Protein AF-A0A831WZK6-F1 (afdb_monomer_lite)

Foldseek 3Di:
DVVLLVCLLVVNQVCQDLLSCCVVPVVHDNPDDCVVDVVSVVVLVVVQVVLVVCCVPVVVPPQKRWHADPPGSHIAIDGDDPPPCPDDDDDDDPPPPPPDPGDNDDVVSVVSVVVVVVVVVVD

Radius of gyration: 16.28 Å; chains: 1; bounding box: 31×32×52 Å

Secondary structure (DSSP, 8-state):
-HHHHHHHHTT-GGG--HHHHHHHTS---TT--TTT--HHHHHHHHHHHHHHHHHHTGGGG-SEEEEE-TT--SEEEEE---------------------------HHHHHHHHHHHHHTT--

Sequence (123 aa):
MRYAVEQTIQGQSDRLKEYTFGVEVFDRDQSYDPRLDTIVRVEAARLRSKLKEYYTNEGRSDPILIDLCKGSYIPVFQKREPIAIEATPAQPSPQLRRDWKIITRDWKITVMVAALLIAMNLL

Structure (mmCIF, N/CA/C/O backbone):
data_AF-A0A831WZK6-F1
#
_entry.id   AF-A0A831WZK6-F1
#
loop_
_atom_site.group_PDB
_atom_site.id
_atom_site.type_symbol
_atom_site.label_atom_id
_atom_site.label_alt_id
_atom_site.label_comp_id
_atom_site.label_asym_id
_atom_site.label_entity_id
_atom_site.label_seq_id
_atom_site.pdbx_PDB_ins_code
_atom_site.Cartn_x
_atom_site.Cartn_y
_atom_site.Cartn_z
_atom_site.occupancy
_atom_site.B_iso_or_equiv
_atom_site.auth_seq_id
_atom_site.auth_comp_id
_atom_site.auth_asym_id
_atom_site.auth_atom_id
_atom_site.pdbx_PDB_model_num
ATOM 1 N N . MET A 1 1 ? 5.658 -5.205 1.698 1.00 67.81 1 MET A N 1
ATOM 2 C CA . MET A 1 1 ? 5.031 -5.696 0.444 1.00 67.81 1 MET A CA 1
ATOM 3 C C . MET A 1 1 ? 4.822 -7.197 0.392 1.00 67.81 1 MET A C 1
ATOM 5 O O . MET A 1 1 ? 3.813 -7.617 -0.157 1.00 67.81 1 MET A O 1
ATOM 9 N N . ARG A 1 2 ? 5.749 -7.981 0.953 1.00 74.69 2 ARG A N 1
ATOM 10 C CA . ARG A 1 2 ? 5.721 -9.447 0.983 1.00 74.69 2 ARG A CA 1
ATOM 11 C C . ARG A 1 2 ? 4.335 -10.049 1.253 1.00 74.69 2 ARG A C 1
ATOM 13 O O . ARG A 1 2 ? 3.835 -10.757 0.393 1.00 74.69 2 ARG A O 1
ATOM 20 N N . TYR A 1 3 ? 3.680 -9.659 2.349 1.00 77.94 3 TYR A N 1
ATOM 21 C CA . TYR A 1 3 ? 2.352 -1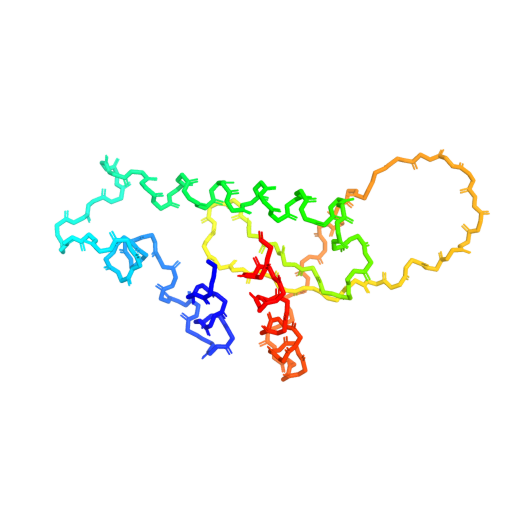0.170 2.713 1.00 77.94 3 TYR A CA 1
ATOM 22 C C . TYR A 1 3 ? 1.303 -10.004 1.595 1.00 77.94 3 TYR A C 1
ATOM 24 O O . TYR A 1 3 ? 0.676 -10.972 1.179 1.00 77.94 3 TYR A O 1
ATOM 32 N N . ALA A 1 4 ? 1.153 -8.794 1.041 1.00 78.44 4 ALA A N 1
ATOM 33 C CA . ALA A 1 4 ? 0.175 -8.516 -0.018 1.00 78.44 4 ALA A CA 1
ATOM 34 C C . ALA A 1 4 ? 0.421 -9.365 -1.277 1.00 78.44 4 ALA A C 1
ATOM 36 O O . ALA A 1 4 ? -0.506 -9.858 -1.917 1.00 78.44 4 ALA A O 1
ATOM 37 N N . VAL A 1 5 ? 1.693 -9.539 -1.625 1.00 78.69 5 VAL A N 1
ATOM 38 C CA . VAL A 1 5 ? 2.123 -10.333 -2.773 1.00 78.69 5 VAL A CA 1
ATOM 39 C C . VAL A 1 5 ? 1.862 -11.820 -2.544 1.00 78.69 5 VAL A C 1
ATOM 41 O O . VAL A 1 5 ? 1.273 -12.468 -3.404 1.00 78.69 5 VAL A O 1
ATOM 44 N N . GLU A 1 6 ? 2.247 -12.350 -1.385 1.00 79.81 6 GLU A N 1
ATOM 45 C CA . GLU A 1 6 ? 2.056 -13.756 -1.022 1.00 79.81 6 GLU A CA 1
ATOM 46 C C . GLU A 1 6 ? 0.577 -14.136 -1.024 1.00 79.81 6 GLU A C 1
ATOM 48 O O . GLU A 1 6 ? 0.204 -15.102 -1.686 1.00 79.81 6 GLU A O 1
ATOM 53 N N . GLN A 1 7 ? -0.279 -13.338 -0.379 1.00 80.00 7 GLN A N 1
ATOM 54 C CA . GLN A 1 7 ? -1.722 -13.587 -0.374 1.00 80.00 7 GLN A CA 1
ATOM 55 C C . GLN A 1 7 ? -2.314 -13.531 -1.788 1.00 80.00 7 GLN A C 1
ATOM 57 O O . GLN A 1 7 ? -3.131 -14.376 -2.144 1.00 80.00 7 GLN A O 1
ATOM 62 N N . THR A 1 8 ? -1.875 -12.590 -2.632 1.00 77.56 8 THR A N 1
ATOM 63 C CA . THR A 1 8 ? -2.364 -12.488 -4.020 1.00 77.56 8 THR A CA 1
ATOM 64 C C . THR A 1 8 ? -1.946 -13.696 -4.857 1.00 77.56 8 THR A C 1
ATOM 66 O O . THR A 1 8 ? -2.761 -14.254 -5.588 1.00 77.56 8 THR A O 1
ATOM 69 N N . ILE A 1 9 ? -0.696 -14.143 -4.723 1.00 76.31 9 ILE A N 1
ATOM 70 C CA . ILE A 1 9 ? -0.181 -15.330 -5.415 1.00 76.31 9 ILE A CA 1
ATOM 71 C C . ILE A 1 9 ? -0.885 -16.606 -4.937 1.00 76.31 9 ILE A C 1
ATOM 73 O O . ILE A 1 9 ? -1.136 -17.506 -5.734 1.00 76.31 9 ILE A O 1
ATOM 77 N N . GLN A 1 10 ? -1.228 -16.682 -3.651 1.00 80.12 10 GLN A N 1
ATOM 78 C CA . GLN A 1 10 ? -1.985 -17.793 -3.072 1.00 80.12 10 GLN A CA 1
ATOM 79 C C . GLN A 1 10 ? -3.483 -17.753 -3.429 1.00 80.12 10 GLN A C 1
ATOM 81 O O . GLN A 1 10 ? -4.236 -18.605 -2.965 1.00 80.12 10 GLN A O 1
ATOM 86 N N . GLY A 1 11 ? -3.937 -16.777 -4.228 1.00 77.88 11 GLY A N 1
ATOM 87 C CA . GLY A 1 11 ? -5.349 -16.607 -4.577 1.00 77.88 11 GLY A CA 1
ATOM 88 C C . GLY A 1 11 ? -6.222 -16.116 -3.418 1.00 77.88 11 GLY A C 1
ATOM 89 O O . GLY A 1 11 ? -7.442 -16.149 -3.515 1.00 77.88 11 GLY A O 1
ATOM 90 N N . GLN A 1 12 ? -5.614 -15.645 -2.330 1.00 82.75 12 GLN A N 1
ATOM 91 C CA . GLN A 1 12 ? -6.274 -15.140 -1.122 1.00 82.75 12 GLN A CA 1
ATOM 92 C C . GLN A 1 12 ? -6.400 -13.608 -1.129 1.00 82.75 12 GLN A C 1
ATOM 94 O O . GLN A 1 12 ? -6.449 -12.964 -0.081 1.00 82.75 12 GLN A O 1
ATOM 99 N N . SER A 1 13 ? -6.474 -12.996 -2.313 1.00 79.88 13 SER A N 1
ATOM 100 C CA . SER A 1 13 ? -6.628 -11.546 -2.491 1.00 79.88 13 SER A CA 1
ATOM 101 C C . SER A 1 13 ? -7.846 -10.959 -1.765 1.00 79.88 13 SER A C 1
ATOM 103 O O . SER A 1 13 ? -7.809 -9.798 -1.368 1.00 79.88 13 SER A O 1
ATOM 105 N N . ASP A 1 14 ? -8.884 -11.757 -1.506 1.00 81.12 14 ASP A N 1
ATOM 106 C CA . ASP A 1 14 ? -10.088 -11.333 -0.773 1.00 81.12 14 ASP A CA 1
ATOM 107 C C . ASP A 1 14 ? -9.806 -10.964 0.696 1.00 81.12 14 ASP A C 1
ATOM 109 O O . ASP A 1 14 ? -10.581 -10.234 1.326 1.00 81.12 14 ASP A O 1
ATOM 113 N N . ARG A 1 15 ? -8.678 -11.444 1.241 1.00 76.88 15 ARG A N 1
ATOM 114 C CA . ARG A 1 15 ? -8.191 -11.112 2.586 1.00 76.88 15 ARG A CA 1
ATOM 115 C C . ARG A 1 15 ? -7.452 -9.778 2.637 1.00 76.88 15 ARG A C 1
ATOM 117 O O . ARG A 1 15 ? -7.212 -9.267 3.723 1.00 76.88 15 ARG A O 1
ATOM 124 N N . LEU A 1 16 ? -7.120 -9.175 1.495 1.00 80.88 16 LEU A N 1
ATOM 125 C CA . LEU A 1 16 ? -6.358 -7.925 1.416 1.00 80.88 16 LEU A CA 1
ATOM 126 C C . LEU A 1 16 ? -7.243 -6.692 1.651 1.00 80.88 16 LEU A C 1
ATOM 128 O O . LEU A 1 16 ? -7.309 -5.772 0.835 1.00 80.88 16 LEU A O 1
ATOM 132 N N . LYS A 1 17 ? -7.929 -6.678 2.795 1.00 86.50 17 LYS A N 1
ATOM 133 C CA . LYS A 1 17 ? -8.730 -5.554 3.289 1.00 86.50 17 LYS A CA 1
ATOM 134 C C . LYS A 1 17 ? -7.896 -4.692 4.228 1.00 86.50 17 LYS A C 1
ATOM 136 O O . LYS A 1 17 ? -7.017 -5.198 4.919 1.00 86.50 17 LYS A O 1
ATOM 141 N N . GLU A 1 18 ? -8.215 -3.400 4.300 1.00 88.25 18 GLU A N 1
ATOM 142 C CA . GLU A 1 18 ? -7.482 -2.443 5.144 1.00 88.25 18 GLU A CA 1
ATOM 143 C C . GLU A 1 18 ? -7.381 -2.910 6.604 1.00 88.25 18 GLU A C 1
ATOM 145 O O . GLU A 1 18 ? -6.295 -2.922 7.1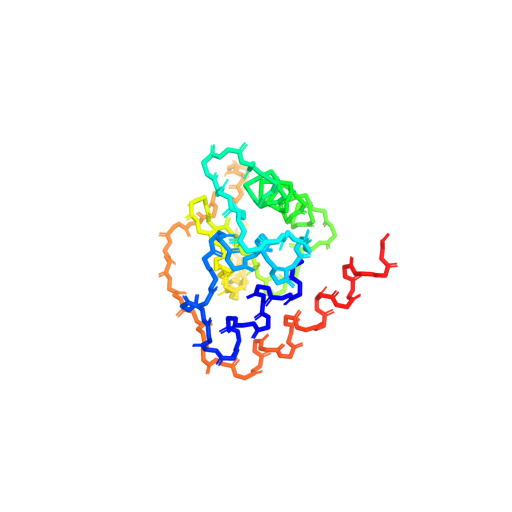73 1.00 88.25 18 GLU A O 1
ATOM 150 N N . TYR A 1 19 ? -8.495 -3.383 7.173 1.00 90.88 19 TYR A N 1
ATOM 151 C CA . TYR A 1 19 ? -8.539 -3.932 8.530 1.00 90.88 19 TYR A CA 1
ATOM 152 C C . TYR A 1 19 ? -7.538 -5.077 8.741 1.00 90.88 19 TYR A C 1
ATOM 154 O O . TYR A 1 19 ? -6.772 -5.062 9.700 1.00 90.88 19 TYR A O 1
ATOM 162 N N . THR A 1 20 ? -7.500 -6.038 7.813 1.00 88.81 20 THR A N 1
ATOM 163 C CA . THR A 1 20 ? -6.610 -7.202 7.890 1.00 88.81 20 THR A CA 1
ATOM 164 C C . THR A 1 20 ? -5.145 -6.790 7.878 1.00 88.81 20 THR A C 1
ATOM 166 O O . THR A 1 20 ? -4.362 -7.338 8.640 1.00 88.81 20 THR A O 1
ATOM 169 N N . PHE A 1 21 ? -4.769 -5.783 7.086 1.00 86.50 21 PHE A N 1
ATOM 170 C CA . PHE A 1 21 ? -3.413 -5.233 7.147 1.00 86.50 21 PHE A CA 1
ATOM 171 C C . PHE A 1 21 ? -3.108 -4.586 8.494 1.00 86.50 21 PHE A C 1
ATOM 173 O O . PHE A 1 21 ? -2.020 -4.791 9.023 1.00 86.50 21 PHE A O 1
ATOM 180 N N . GLY A 1 22 ? -4.045 -3.808 9.041 1.00 87.00 22 GLY A N 1
ATOM 181 C CA . GLY A 1 22 ? -3.879 -3.191 10.355 1.00 87.00 22 GLY A CA 1
ATOM 182 C C . GLY A 1 22 ? -3.535 -4.231 11.418 1.00 87.00 22 GLY A C 1
ATOM 183 O O . GLY A 1 22 ? -2.534 -4.083 12.110 1.00 87.00 22 GLY A O 1
ATOM 184 N N . VAL A 1 23 ? -4.314 -5.310 11.479 1.00 89.31 23 VAL A N 1
ATOM 185 C CA . VAL A 1 23 ? -4.160 -6.350 12.504 1.00 89.31 23 VAL A CA 1
ATOM 186 C C . VAL A 1 23 ? -3.002 -7.308 12.213 1.00 89.31 23 VAL A C 1
ATOM 188 O O . VAL A 1 23 ? -2.167 -7.533 13.079 1.00 89.31 23 VAL A O 1
ATOM 191 N N . GLU A 1 24 ? -2.928 -7.881 11.008 1.00 85.00 24 GLU A N 1
ATOM 192 C CA . GLU A 1 24 ? -1.980 -8.965 10.698 1.00 85.00 24 GLU A CA 1
ATOM 193 C C . GLU A 1 24 ? -0.579 -8.470 10.290 1.00 85.00 24 GLU A C 1
ATOM 195 O O . GLU A 1 24 ? 0.365 -9.255 10.303 1.00 85.00 24 GLU A O 1
ATOM 200 N N . VAL A 1 25 ? -0.427 -7.202 9.879 1.00 86.25 25 VAL A N 1
ATOM 201 C CA . VAL A 1 25 ? 0.850 -6.670 9.350 1.00 86.25 25 VAL A CA 1
ATOM 202 C C . VAL A 1 25 ? 1.391 -5.502 10.168 1.00 86.25 25 VAL A C 1
ATOM 204 O O . VAL A 1 25 ? 2.606 -5.345 10.261 1.00 86.25 25 VAL A O 1
ATOM 207 N N . PHE A 1 26 ? 0.515 -4.667 10.729 1.00 84.38 26 PHE A N 1
ATOM 208 C CA . PHE A 1 26 ? 0.906 -3.498 11.525 1.00 84.38 26 PHE A CA 1
ATOM 209 C C . PHE A 1 26 ? 0.695 -3.690 13.030 1.00 84.38 26 PHE A C 1
ATOM 211 O O . PHE A 1 26 ? 0.725 -2.700 13.763 1.00 84.38 26 PHE A O 1
ATOM 218 N N . ASP A 1 27 ? 0.470 -4.933 13.468 1.00 87.81 27 ASP A N 1
ATOM 219 C CA . ASP A 1 27 ? 0.297 -5.330 14.871 1.00 87.81 27 ASP A CA 1
ATOM 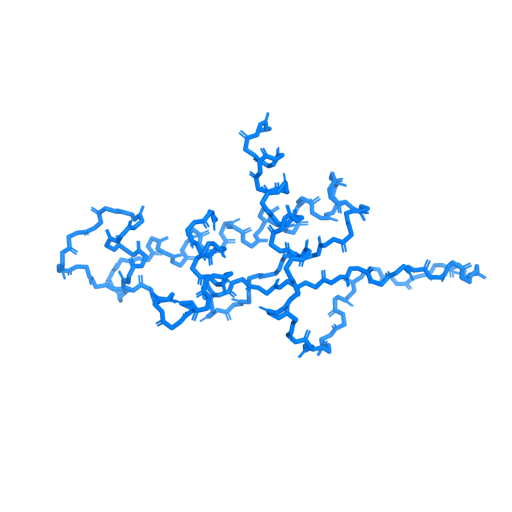220 C C . ASP A 1 27 ? -0.723 -4.467 15.631 1.00 87.81 27 ASP A C 1
ATOM 222 O O . ASP A 1 27 ? -0.573 -4.176 16.820 1.00 87.81 27 ASP A O 1
ATOM 226 N N . ARG A 1 28 ? -1.775 -4.012 14.939 1.00 90.12 28 ARG A N 1
ATOM 227 C CA . ARG A 1 28 ? -2.886 -3.316 15.590 1.00 90.12 28 ARG A CA 1
ATOM 228 C C . ARG A 1 28 ? -3.802 -4.322 16.260 1.00 90.12 28 ARG A C 1
ATOM 230 O O . ARG A 1 28 ? -3.995 -5.440 15.789 1.00 90.12 28 ARG A O 1
ATOM 237 N N . ASP A 1 29 ? -4.388 -3.910 17.372 1.00 93.69 29 ASP A N 1
ATOM 238 C CA . ASP A 1 29 ? -5.347 -4.740 18.080 1.00 93.69 29 ASP A CA 1
ATOM 239 C C . ASP A 1 29 ? -6.686 -4.845 17.316 1.00 93.69 29 ASP A C 1
ATOM 241 O O . ASP A 1 29 ? -6.932 -4.157 16.322 1.00 93.69 29 ASP A O 1
ATOM 245 N N . GLN A 1 30 ? -7.580 -5.718 17.787 1.00 92.69 30 GLN A N 1
ATOM 246 C CA . GLN A 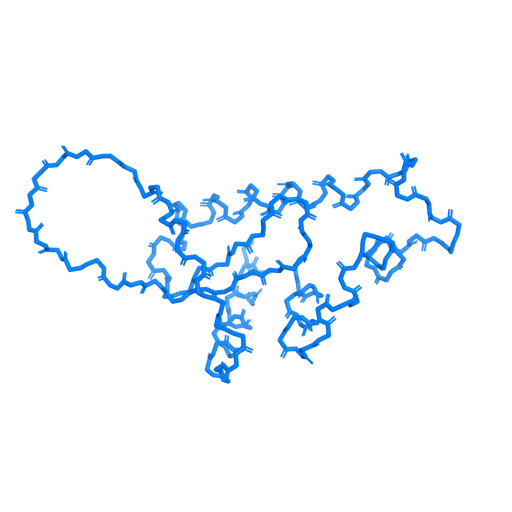1 30 ? -8.857 -5.988 17.113 1.00 92.69 30 GLN A CA 1
ATOM 247 C C . GLN A 1 30 ? -9.817 -4.785 17.081 1.00 92.69 30 GLN A C 1
ATOM 249 O O . GLN A 1 30 ? -10.738 -4.784 16.263 1.00 92.69 30 GLN A O 1
ATOM 254 N N . SER A 1 31 ? -9.607 -3.769 17.926 1.00 94.12 31 SER A N 1
ATOM 255 C CA . SER A 1 31 ? -10.353 -2.505 17.923 1.00 94.12 31 SER A CA 1
ATOM 256 C C . SER A 1 31 ? -9.870 -1.512 16.859 1.00 94.12 31 SER A C 1
ATOM 258 O O . SER A 1 31 ? -10.422 -0.416 16.759 1.00 94.12 31 SER A O 1
ATOM 260 N N . TYR A 1 32 ? -8.886 -1.892 16.034 1.00 93.25 32 TYR A N 1
ATOM 261 C CA . TYR A 1 32 ? -8.424 -1.100 14.898 1.00 93.25 32 TYR A CA 1
ATOM 262 C C . TYR A 1 32 ? -9.589 -0.619 14.020 1.00 93.25 32 TYR A C 1
ATOM 264 O O . TYR A 1 32 ? -10.284 -1.414 13.383 1.00 93.25 32 TYR A O 1
ATOM 272 N N . ASP A 1 33 ? -9.757 0.703 13.946 1.00 93.31 33 ASP A N 1
ATOM 273 C CA . ASP A 1 33 ? -10.690 1.353 13.030 1.00 93.31 33 ASP A CA 1
ATOM 274 C C . ASP A 1 33 ? -9.914 2.059 11.903 1.00 93.31 33 ASP A C 1
ATOM 276 O O . ASP A 1 33 ? -9.308 3.115 12.129 1.00 93.31 33 ASP A O 1
ATOM 280 N N . PRO A 1 34 ? -9.981 1.540 10.661 1.00 91.50 34 PRO A N 1
ATOM 281 C CA . PRO A 1 34 ? -9.404 2.184 9.487 1.00 91.50 34 PRO A CA 1
ATOM 282 C C . PRO A 1 34 ? -9.863 3.629 9.256 1.00 91.50 34 PRO A C 1
ATOM 284 O O . PRO A 1 34 ? -9.223 4.364 8.509 1.00 91.50 34 PRO A O 1
ATOM 287 N N . ARG A 1 35 ? -10.988 4.076 9.823 1.00 93.94 35 ARG A N 1
ATOM 288 C CA . ARG A 1 35 ? -11.447 5.472 9.718 1.00 93.94 35 ARG A CA 1
ATOM 289 C C . ARG A 1 35 ? -10.635 6.415 10.599 1.00 93.94 35 ARG A C 1
ATOM 291 O O . ARG A 1 35 ? -10.436 7.563 10.210 1.00 93.94 35 ARG A O 1
ATOM 298 N N . LEU A 1 36 ? -10.175 5.930 11.749 1.00 94.50 36 LEU A N 1
ATOM 299 C CA . LEU A 1 36 ? -9.470 6.716 12.760 1.00 94.50 36 LEU A CA 1
ATOM 300 C C . LEU A 1 36 ? -7.950 6.591 12.625 1.00 94.50 36 LEU A C 1
ATOM 302 O O . LEU A 1 36 ? -7.235 7.559 12.872 1.00 94.50 36 LEU A O 1
ATOM 306 N N . ASP A 1 37 ? -7.458 5.437 12.172 1.00 92.62 37 ASP A N 1
ATOM 307 C CA . ASP A 1 37 ? -6.032 5.184 11.983 1.00 92.62 37 ASP A CA 1
ATOM 308 C C . ASP A 1 37 ? -5.698 4.879 10.513 1.00 92.62 37 ASP A C 1
ATOM 310 O O . ASP A 1 37 ? -6.110 3.882 9.915 1.00 92.62 37 ASP A O 1
ATOM 314 N N . THR A 1 38 ? -4.911 5.783 9.931 1.00 93.38 38 THR A N 1
ATOM 315 C CA . THR A 1 38 ? -4.568 5.823 8.505 1.00 93.38 38 THR A CA 1
ATOM 316 C C . THR A 1 38 ? -3.302 5.043 8.145 1.00 93.38 38 THR A C 1
ATOM 318 O O . THR A 1 38 ? -2.887 5.104 6.985 1.00 93.38 38 THR A O 1
ATOM 321 N N . ILE A 1 39 ? -2.678 4.321 9.086 1.00 88.31 39 ILE A N 1
ATOM 322 C CA . ILE A 1 39 ? -1.361 3.688 8.897 1.00 88.31 39 ILE A CA 1
ATOM 323 C C . ILE A 1 39 ? -1.271 2.857 7.610 1.00 88.31 39 ILE A C 1
ATOM 325 O O . ILE A 1 39 ? -0.339 3.024 6.823 1.00 88.31 39 ILE A O 1
ATOM 329 N N . VAL A 1 40 ? -2.294 2.048 7.322 1.00 88.31 40 VAL A N 1
ATOM 330 C CA . VAL A 1 40 ? -2.336 1.201 6.123 1.00 88.31 40 VAL A CA 1
ATOM 331 C C . VAL A 1 40 ? -2.389 2.046 4.846 1.00 88.31 40 VAL A C 1
ATOM 333 O O . VAL A 1 40 ? -1.699 1.747 3.870 1.00 88.31 40 VAL A O 1
ATOM 336 N N . ARG A 1 41 ? -3.174 3.134 4.828 1.00 91.81 41 ARG A N 1
ATOM 337 C CA . ARG A 1 41 ? -3.247 4.059 3.680 1.00 91.81 41 ARG A CA 1
ATOM 338 C C . ARG A 1 41 ? -1.930 4.791 3.452 1.00 91.81 41 ARG A C 1
ATOM 340 O O . ARG A 1 41 ? -1.517 4.915 2.297 1.00 91.81 41 ARG A O 1
ATOM 347 N N . VAL A 1 42 ? -1.281 5.250 4.521 1.00 88.94 42 VAL A N 1
ATOM 348 C CA . VAL A 1 42 ? 0.014 5.944 4.459 1.00 88.94 42 VAL A CA 1
ATOM 349 C C . VAL A 1 42 ? 1.085 5.016 3.895 1.00 88.94 42 VAL A C 1
ATOM 351 O O . VAL A 1 42 ? 1.753 5.369 2.923 1.00 88.94 42 VAL A O 1
ATOM 354 N N . GLU A 1 43 ? 1.195 3.797 4.418 1.00 86.69 43 GLU A N 1
ATOM 355 C CA . GLU A 1 43 ? 2.196 2.839 3.947 1.00 86.69 43 GLU A CA 1
ATOM 356 C C . GLU A 1 43 ? 1.899 2.335 2.531 1.00 86.69 43 GLU A C 1
ATOM 358 O O . GLU A 1 43 ? 2.813 2.209 1.714 1.00 86.69 43 GLU A O 1
ATOM 363 N N . ALA A 1 44 ? 0.627 2.162 2.159 1.00 86.44 44 ALA A N 1
ATOM 364 C CA . ALA A 1 44 ? 0.262 1.878 0.774 1.00 86.44 44 ALA A CA 1
ATOM 365 C C . ALA A 1 44 ? 0.639 3.035 -0.172 1.00 86.44 44 ALA A C 1
ATOM 367 O O . ALA A 1 44 ? 1.042 2.799 -1.311 1.00 86.44 44 ALA A O 1
ATOM 368 N N . ALA A 1 45 ? 0.510 4.296 0.256 1.00 88.50 45 ALA A N 1
ATOM 369 C CA . ALA A 1 45 ? 0.944 5.448 -0.535 1.00 88.50 45 ALA A CA 1
ATOM 370 C C . ALA A 1 45 ? 2.472 5.491 -0.679 1.00 88.50 45 ALA A C 1
ATOM 372 O O . ALA A 1 45 ? 2.976 5.622 -1.795 1.00 88.50 45 ALA A O 1
ATOM 373 N N . ARG A 1 46 ? 3.205 5.297 0.422 1.00 87.44 46 ARG A N 1
ATOM 374 C CA . ARG A 1 46 ? 4.672 5.222 0.431 1.00 87.44 46 ARG A CA 1
ATOM 375 C C . ARG A 1 46 ? 5.184 4.127 -0.495 1.00 87.44 46 ARG A C 1
ATOM 377 O O . ARG A 1 46 ? 6.121 4.335 -1.261 1.00 87.44 46 ARG A O 1
ATOM 384 N N . LEU A 1 47 ? 4.537 2.972 -0.455 1.00 85.75 47 LEU A N 1
ATOM 385 C CA . LEU A 1 47 ? 4.881 1.830 -1.276 1.00 85.75 47 LEU A CA 1
ATOM 386 C C . LEU A 1 47 ? 4.681 2.084 -2.775 1.00 85.75 47 LEU A C 1
ATOM 388 O O . LEU A 1 47 ? 5.554 1.741 -3.568 1.00 85.75 47 LEU A O 1
ATOM 392 N N . ARG A 1 48 ? 3.577 2.733 -3.165 1.00 88.75 48 ARG A N 1
ATOM 393 C CA . ARG A 1 48 ? 3.366 3.171 -4.556 1.00 88.75 48 ARG A CA 1
ATOM 394 C C . ARG A 1 48 ? 4.490 4.093 -5.027 1.00 88.75 48 ARG A C 1
ATOM 396 O O . ARG A 1 48 ? 4.978 3.932 -6.143 1.00 88.75 48 ARG A O 1
ATOM 403 N N . SER A 1 49 ? 4.925 5.027 -4.178 1.00 87.81 49 SER A N 1
ATOM 404 C CA . SER A 1 49 ? 6.053 5.912 -4.492 1.00 87.81 49 SER A CA 1
ATOM 405 C C . SER A 1 49 ? 7.356 5.135 -4.675 1.00 87.81 49 SER A C 1
ATOM 407 O O . SER A 1 49 ? 8.034 5.347 -5.675 1.00 87.81 49 SER A O 1
ATOM 409 N N . LYS A 1 50 ? 7.661 4.183 -3.781 1.00 86.44 50 LYS A N 1
ATOM 410 C CA . LYS A 1 50 ? 8.853 3.326 -3.897 1.00 86.44 50 LYS A CA 1
ATOM 411 C C . LYS A 1 50 ? 8.848 2.474 -5.164 1.00 86.44 50 LYS A C 1
ATOM 413 O O . LYS A 1 50 ? 9.865 2.395 -5.837 1.00 86.44 50 LYS A O 1
ATOM 418 N N . LEU A 1 51 ? 7.713 1.869 -5.525 1.00 87.94 51 LEU A N 1
ATOM 419 C CA . LEU A 1 51 ? 7.595 1.117 -6.780 1.00 87.94 51 LEU A CA 1
ATOM 420 C C . LEU A 1 51 ? 7.847 2.013 -7.995 1.00 87.94 51 LEU A C 1
ATOM 422 O O . LEU A 1 51 ? 8.575 1.632 -8.908 1.00 87.94 51 LEU A O 1
ATOM 426 N N . LYS A 1 52 ? 7.275 3.222 -7.998 1.00 89.25 52 LYS A N 1
ATOM 427 C CA . LYS A 1 52 ? 7.492 4.189 -9.077 1.00 89.25 52 LYS A CA 1
ATOM 428 C C . LYS A 1 52 ? 8.968 4.571 -9.202 1.00 89.25 52 LYS A C 1
ATOM 430 O O . LYS A 1 52 ? 9.488 4.612 -10.314 1.00 89.25 52 LYS A O 1
ATOM 435 N N . GLU A 1 53 ? 9.622 4.865 -8.084 1.00 87.12 53 GLU A N 1
ATOM 436 C CA . GLU A 1 53 ? 11.047 5.197 -8.033 1.00 87.12 53 GLU A CA 1
ATOM 437 C C . GLU A 1 53 ? 11.908 4.033 -8.534 1.00 87.12 53 GLU A C 1
ATOM 439 O O . GLU A 1 53 ? 12.706 4.211 -9.453 1.00 87.12 53 GLU A O 1
ATOM 444 N N . TYR A 1 54 ? 11.662 2.826 -8.021 1.00 86.69 54 TYR A N 1
ATOM 445 C CA . TYR A 1 54 ? 12.361 1.610 -8.423 1.00 86.69 54 TYR A CA 1
ATOM 446 C C . TYR A 1 54 ? 12.288 1.371 -9.936 1.00 86.69 54 TYR A C 1
ATOM 448 O O . TYR A 1 54 ? 13.320 1.261 -10.592 1.00 86.69 54 TYR A O 1
ATOM 456 N N . TYR A 1 55 ? 11.086 1.381 -10.527 1.00 89.62 55 TYR A N 1
ATOM 457 C CA . TYR A 1 55 ? 10.922 1.157 -11.970 1.00 89.62 55 TYR A CA 1
ATOM 458 C C . TYR A 1 55 ? 11.377 2.334 -12.847 1.00 89.62 55 TYR A C 1
ATOM 460 O O . TYR A 1 55 ? 11.497 2.170 -14.063 1.00 89.62 55 TYR A O 1
ATOM 468 N N . THR A 1 56 ? 11.629 3.509 -12.260 1.00 89.19 56 THR A N 1
ATOM 469 C CA . THR A 1 56 ? 12.268 4.639 -12.956 1.00 89.19 56 THR A CA 1
ATOM 470 C C . THR A 1 56 ? 13.787 4.459 -13.023 1.00 89.19 56 THR A C 1
ATOM 472 O O . THR A 1 56 ? 14.400 4.843 -14.020 1.00 89.19 56 THR A O 1
ATOM 475 N N . ASN A 1 57 ? 14.371 3.845 -11.993 1.00 90.00 57 ASN A N 1
ATOM 476 C CA . ASN A 1 57 ? 15.810 3.715 -11.805 1.00 90.00 57 ASN A CA 1
ATOM 477 C C . ASN A 1 57 ? 16.267 2.264 -12.040 1.00 90.00 57 ASN A C 1
ATOM 479 O O . ASN A 1 57 ? 16.413 1.833 -13.182 1.00 90.00 57 ASN A O 1
ATOM 483 N N . GLU A 1 58 ? 16.486 1.512 -10.965 1.00 86.62 58 GLU A N 1
ATOM 484 C CA . GLU A 1 58 ? 17.094 0.176 -10.960 1.00 86.62 58 GLU A CA 1
ATOM 485 C C . GLU A 1 58 ? 16.280 -0.852 -11.757 1.00 86.62 58 GLU A C 1
ATOM 487 O O . GLU A 1 58 ? 16.818 -1.534 -12.627 1.00 86.62 58 GLU A O 1
ATOM 492 N N . GLY A 1 59 ? 14.963 -0.901 -11.537 1.00 88.44 59 GLY A N 1
ATOM 493 C CA . GLY A 1 59 ? 14.041 -1.835 -12.190 1.00 88.44 59 GLY A CA 1
ATOM 494 C C . GLY A 1 59 ? 13.608 -1.412 -13.597 1.00 88.44 59 GLY A C 1
ATOM 495 O O . GLY A 1 59 ? 12.641 -1.944 -14.161 1.00 88.44 59 GLY A O 1
ATOM 496 N N . ARG A 1 60 ? 14.274 -0.422 -14.207 1.00 88.44 60 ARG A N 1
ATOM 497 C CA . ARG A 1 60 ? 13.880 0.130 -15.517 1.00 88.44 60 ARG A CA 1
ATOM 498 C C . ARG A 1 60 ? 13.833 -0.918 -16.631 1.00 88.44 60 ARG A C 1
ATOM 500 O O . ARG A 1 60 ? 13.069 -0.731 -17.577 1.00 88.44 60 ARG A O 1
ATOM 507 N N . SER A 1 61 ? 14.579 -2.012 -16.494 1.00 86.69 61 SER A N 1
ATOM 508 C CA . SER A 1 61 ? 14.626 -3.111 -17.467 1.00 86.69 61 SER A CA 1
ATOM 509 C C . SER A 1 61 ? 14.000 -4.416 -16.970 1.00 86.69 61 SER A C 1
ATOM 511 O O . SER A 1 61 ? 13.978 -5.393 -17.715 1.00 86.69 61 SER A O 1
ATOM 513 N N . ASP A 1 62 ? 13.448 -4.444 -15.754 1.00 86.62 62 ASP A N 1
ATOM 514 C CA . ASP A 1 62 ? 12.851 -5.659 -15.205 1.00 86.62 62 ASP A CA 1
ATOM 515 C C . ASP A 1 62 ? 11.679 -6.171 -16.053 1.00 86.62 62 ASP A C 1
ATOM 517 O O . ASP A 1 62 ? 10.848 -5.386 -16.529 1.00 86.62 62 ASP A O 1
ATOM 521 N N . PRO A 1 63 ? 11.571 -7.494 -16.250 1.00 86.88 63 PRO A N 1
ATOM 522 C CA . PRO A 1 63 ? 10.553 -8.082 -17.113 1.00 86.88 63 PRO A CA 1
ATOM 523 C C . PRO A 1 63 ? 9.157 -8.070 -16.484 1.00 86.88 63 PRO A C 1
ATOM 525 O O . PRO A 1 63 ? 8.179 -8.344 -17.178 1.00 86.88 63 PRO A O 1
ATOM 528 N N . ILE A 1 64 ? 9.050 -7.786 -15.183 1.00 87.12 64 ILE A N 1
ATOM 529 C CA . ILE A 1 64 ? 7.792 -7.757 -14.442 1.00 87.12 64 ILE A CA 1
ATOM 530 C C . ILE A 1 64 ? 7.594 -6.373 -13.844 1.00 87.12 64 ILE A C 1
ATOM 532 O O . ILE A 1 64 ? 8.482 -5.829 -13.200 1.00 87.12 64 ILE A O 1
ATOM 536 N N . LEU A 1 65 ? 6.397 -5.835 -14.045 1.00 89.50 65 LEU A N 1
ATOM 537 C CA . LEU A 1 65 ? 5.912 -4.629 -13.403 1.00 89.50 65 LEU A CA 1
ATOM 538 C C . LEU A 1 65 ? 4.935 -5.022 -12.303 1.00 89.5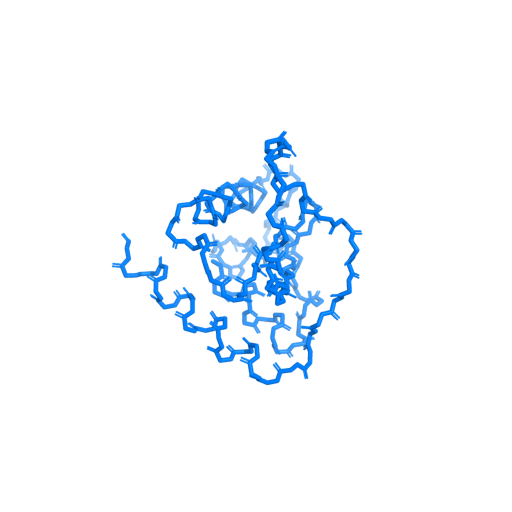0 65 LEU A C 1
ATOM 540 O O . LEU A 1 65 ? 4.009 -5.805 -12.529 1.00 89.50 65 LEU A O 1
ATOM 544 N N . ILE A 1 66 ? 5.150 -4.455 -11.122 1.00 88.12 66 ILE A N 1
ATOM 545 C CA . ILE A 1 66 ? 4.243 -4.552 -9.982 1.00 88.12 66 ILE A CA 1
ATOM 546 C C . ILE A 1 66 ? 3.601 -3.182 -9.802 1.00 88.12 66 ILE A C 1
ATOM 548 O O . ILE A 1 66 ? 4.306 -2.204 -9.559 1.00 88.12 66 ILE A O 1
ATOM 552 N N . ASP A 1 67 ? 2.276 -3.119 -9.887 1.00 88.00 67 ASP A N 1
ATOM 553 C CA . ASP A 1 67 ? 1.508 -1.921 -9.555 1.00 88.00 67 ASP A CA 1
ATOM 554 C C . ASP A 1 67 ? 0.617 -2.173 -8.336 1.00 88.00 67 ASP A C 1
ATOM 556 O O . ASP A 1 67 ? 0.162 -3.289 -8.085 1.00 88.00 67 ASP A O 1
ATOM 560 N N . LEU A 1 68 ? 0.358 -1.120 -7.569 1.00 86.44 68 LEU A N 1
ATOM 561 C CA . LEU A 1 68 ? -0.586 -1.135 -6.461 1.00 86.44 68 LEU A CA 1
ATOM 562 C C . LEU A 1 68 ? -1.584 -0.002 -6.681 1.00 86.44 68 LEU A C 1
ATOM 564 O O . LEU A 1 68 ? -1.322 1.149 -6.331 1.00 86.44 68 LEU A O 1
ATOM 568 N N . CYS A 1 69 ? -2.744 -0.305 -7.261 1.00 85.62 69 CYS A N 1
ATOM 569 C CA . CYS A 1 69 ? -3.711 0.726 -7.634 1.00 85.62 69 CYS A CA 1
ATOM 570 C C . CYS A 1 69 ? -4.208 1.522 -6.414 1.00 85.62 69 CYS A C 1
ATOM 572 O O . CYS A 1 69 ? -4.310 1.000 -5.300 1.00 85.62 69 CYS A O 1
ATOM 574 N N . LYS A 1 70 ? -4.529 2.810 -6.597 1.00 82.69 70 LYS A N 1
ATOM 575 C CA . LYS A 1 70 ? -5.152 3.624 -5.536 1.00 82.69 70 LYS A CA 1
ATOM 576 C C . LYS A 1 70 ? -6.474 2.988 -5.095 1.00 82.69 70 LYS A C 1
ATOM 578 O O . LYS A 1 70 ? -7.236 2.523 -5.933 1.00 82.69 70 LYS A O 1
ATOM 583 N N . GLY A 1 71 ? -6.730 2.973 -3.787 1.00 80.50 71 GLY A N 1
ATOM 584 C CA . GLY A 1 71 ? -7.931 2.355 -3.209 1.00 80.50 71 GLY A CA 1
ATOM 585 C C . GLY A 1 71 ? -7.915 0.822 -3.168 1.00 80.50 71 GLY A C 1
ATOM 586 O O . GLY A 1 71 ? -8.813 0.237 -2.579 1.00 80.50 71 GLY A O 1
ATOM 587 N N . SER A 1 72 ? -6.892 0.177 -3.737 1.00 83.00 72 SER A N 1
ATOM 588 C CA . SER A 1 72 ? -6.662 -1.263 -3.629 1.00 83.00 72 SER A CA 1
ATOM 589 C C . SER A 1 72 ? -5.398 -1.546 -2.819 1.00 83.00 72 SER A C 1
ATOM 591 O O . SER A 1 72 ? -4.425 -0.784 -2.866 1.00 83.00 72 SER A O 1
ATOM 593 N N . TYR A 1 73 ? -5.415 -2.665 -2.099 1.00 84.44 73 TYR A N 1
ATOM 594 C CA . TYR A 1 73 ? -4.241 -3.251 -1.448 1.00 84.44 73 TYR A CA 1
ATOM 595 C C . TYR A 1 73 ? -3.748 -4.514 -2.163 1.00 84.44 73 TYR A C 1
ATOM 597 O O . TYR A 1 73 ? -2.789 -5.142 -1.719 1.00 84.44 73 TYR A O 1
ATOM 605 N N . ILE A 1 74 ? -4.394 -4.872 -3.274 1.00 85.19 74 ILE A N 1
ATOM 606 C CA . ILE A 1 74 ? -4.061 -6.032 -4.092 1.00 85.19 74 ILE A CA 1
ATOM 607 C C . ILE A 1 74 ? -3.032 -5.592 -5.144 1.00 85.19 74 ILE A C 1
ATOM 609 O O . ILE A 1 74 ? -3.368 -4.756 -5.992 1.00 85.19 74 ILE A O 1
ATOM 613 N N . PRO A 1 75 ? -1.787 -6.101 -5.102 1.00 85.19 75 PRO A N 1
ATOM 614 C CA . PRO A 1 75 ? -0.807 -5.856 -6.149 1.00 85.19 75 PRO A CA 1
ATOM 615 C C . PRO A 1 75 ? -1.223 -6.518 -7.467 1.00 85.19 75 PRO A C 1
ATOM 617 O O . PRO A 1 75 ? -1.725 -7.641 -7.495 1.00 85.19 75 PRO A O 1
ATOM 620 N N . VAL A 1 76 ? -0.970 -5.822 -8.570 1.00 86.75 76 VAL A N 1
ATOM 621 C CA . VAL A 1 76 ? -1.177 -6.307 -9.935 1.00 86.75 76 VAL A CA 1
ATOM 622 C C . VAL A 1 76 ? 0.181 -6.554 -10.574 1.00 86.75 76 VAL A C 1
ATOM 624 O O . VAL A 1 76 ? 1.086 -5.729 -10.463 1.00 86.75 76 VAL A O 1
ATOM 627 N N . PHE A 1 77 ? 0.307 -7.687 -11.259 1.00 86.25 77 PHE A N 1
ATOM 628 C CA . PHE A 1 77 ? 1.537 -8.116 -11.916 1.00 86.25 77 PHE A CA 1
ATOM 629 C C . PHE A 1 77 ? 1.355 -8.104 -13.429 1.00 86.25 77 PHE A C 1
ATOM 631 O O . PHE A 1 77 ? 0.372 -8.643 -13.944 1.00 86.25 77 PHE A O 1
ATOM 638 N N . GLN A 1 78 ? 2.311 -7.517 -14.145 1.00 85.31 78 GLN A N 1
ATOM 639 C CA . GLN A 1 78 ? 2.302 -7.451 -15.604 1.00 85.31 78 GLN A CA 1
ATOM 640 C C . GLN A 1 78 ? 3.671 -7.822 -16.161 1.00 85.31 78 GLN A C 1
ATOM 642 O O . GLN A 1 78 ? 4.695 -7.420 -15.616 1.00 85.31 78 GLN A O 1
ATOM 647 N N . LYS A 1 79 ? 3.701 -8.562 -17.273 1.00 86.06 79 LYS A N 1
ATOM 648 C CA . LYS A 1 79 ? 4.928 -8.700 -18.064 1.00 86.06 79 LYS A CA 1
ATOM 649 C C . LYS A 1 79 ? 5.159 -7.385 -18.802 1.00 86.06 79 LYS A C 1
ATOM 651 O O . LYS A 1 79 ? 4.234 -6.859 -19.417 1.00 86.06 79 LYS A O 1
ATOM 656 N N . ARG A 1 80 ? 6.378 -6.856 -18.739 1.00 83.00 80 ARG A N 1
ATOM 657 C CA . ARG A 1 80 ? 6.798 -5.738 -19.579 1.00 83.00 80 ARG A CA 1
ATOM 658 C C . ARG A 1 80 ? 6.836 -6.252 -21.014 1.00 83.00 80 ARG A C 1
ATOM 660 O O . ARG A 1 80 ? 7.610 -7.157 -21.324 1.00 83.00 80 ARG A O 1
ATOM 667 N N . GLU A 1 81 ? 5.980 -5.709 -21.874 1.00 77.25 81 GLU A N 1
ATOM 668 C CA . GLU A 1 81 ? 6.119 -5.956 -23.305 1.00 77.25 81 GLU A CA 1
ATOM 669 C C . GLU A 1 81 ? 7.485 -5.410 -23.739 1.00 77.25 81 GLU A C 1
ATOM 671 O O . GLU A 1 81 ? 7.832 -4.280 -23.367 1.00 77.25 81 GLU A O 1
ATOM 676 N N . PRO A 1 82 ? 8.300 -6.201 -24.457 1.00 59.28 82 PRO A N 1
ATOM 677 C CA . PRO A 1 82 ? 9.532 -5.682 -25.014 1.00 59.28 82 PRO A CA 1
ATOM 678 C C . PRO A 1 82 ? 9.152 -4.514 -25.919 1.00 59.28 82 PRO A C 1
ATOM 680 O O . PRO A 1 82 ? 8.383 -4.678 -26.864 1.00 59.28 82 PRO A O 1
ATOM 683 N N . ILE A 1 83 ? 9.661 -3.325 -25.599 1.00 53.69 83 ILE A N 1
ATOM 684 C CA . ILE A 1 83 ? 9.550 -2.177 -26.490 1.00 53.69 83 ILE A CA 1
ATOM 685 C C . ILE A 1 83 ? 10.311 -2.588 -27.750 1.00 53.69 83 ILE A C 1
ATOM 687 O O . ILE A 1 83 ? 11.541 -2.610 -27.747 1.00 53.69 83 ILE A O 1
ATOM 691 N N . ALA A 1 84 ? 9.590 -2.981 -28.800 1.00 47.84 84 ALA A N 1
ATOM 692 C CA . ALA A 1 84 ? 10.163 -3.089 -30.127 1.00 47.84 84 ALA A CA 1
ATOM 693 C C . ALA A 1 84 ? 10.674 -1.688 -30.470 1.00 47.84 84 ALA A C 1
ATOM 695 O O . ALA A 1 84 ? 9.896 -0.742 -30.583 1.00 47.84 84 ALA A O 1
ATOM 696 N N . ILE A 1 85 ? 11.996 -1.530 -30.505 1.00 45.72 85 ILE A N 1
ATOM 697 C CA . ILE A 1 85 ? 12.639 -0.264 -30.840 1.00 45.72 85 ILE A CA 1
ATOM 698 C C . ILE A 1 85 ? 12.457 -0.070 -32.349 1.00 45.72 85 ILE A C 1
ATOM 700 O O . ILE A 1 85 ? 13.356 -0.357 -33.132 1.00 45.72 85 ILE A O 1
ATOM 704 N N . GLU A 1 86 ? 11.286 0.392 -32.777 1.00 47.28 86 GLU A N 1
ATOM 705 C CA . GLU A 1 86 ? 11.184 1.112 -34.040 1.00 47.28 86 GLU A CA 1
ATOM 706 C C . GLU A 1 86 ? 11.721 2.520 -33.778 1.00 47.28 86 GLU A C 1
ATOM 708 O O . GLU A 1 86 ? 11.168 3.300 -33.001 1.00 47.28 86 GLU A O 1
ATOM 713 N N . ALA A 1 87 ? 12.890 2.809 -34.348 1.00 45.84 87 ALA A N 1
ATOM 714 C CA . ALA A 1 87 ? 13.570 4.083 -34.203 1.00 45.84 87 ALA A CA 1
ATOM 715 C C . ALA A 1 87 ? 12.695 5.225 -34.752 1.00 45.84 87 ALA A C 1
ATOM 717 O O . ALA A 1 87 ? 12.565 5.405 -35.958 1.00 45.84 87 ALA A O 1
ATOM 718 N N . THR A 1 88 ? 12.106 6.027 -33.868 1.00 41.03 88 THR A N 1
ATOM 719 C CA . THR A 1 88 ? 11.561 7.356 -34.185 1.00 41.03 88 THR A CA 1
ATOM 720 C C . THR A 1 88 ? 11.788 8.272 -32.975 1.00 41.03 88 THR A C 1
ATOM 722 O O . THR A 1 88 ? 11.552 7.844 -31.841 1.00 41.03 88 THR A O 1
ATOM 725 N N . PRO A 1 89 ? 12.316 9.500 -33.160 1.00 52.25 89 PRO A N 1
ATOM 726 C CA . PRO A 1 89 ? 12.809 10.305 -32.052 1.00 52.25 89 PRO A CA 1
ATOM 727 C C . PRO A 1 89 ? 11.693 11.078 -31.329 1.00 52.25 89 PRO A C 1
ATOM 729 O O . PRO A 1 89 ? 10.838 11.697 -31.949 1.00 52.25 89 PRO A O 1
ATOM 732 N N . ALA A 1 90 ? 11.819 11.090 -29.998 1.00 59.44 90 ALA A N 1
ATOM 733 C CA . ALA A 1 90 ? 11.353 12.093 -29.033 1.00 59.44 90 ALA A CA 1
ATOM 734 C C . ALA A 1 90 ? 9.839 12.399 -28.904 1.00 59.44 90 ALA A C 1
ATOM 736 O O . ALA A 1 90 ? 9.329 13.288 -29.576 1.00 59.44 90 ALA A O 1
ATOM 737 N N . GLN A 1 91 ? 9.202 11.775 -27.891 1.00 48.56 91 GLN A N 1
ATOM 738 C CA . GLN A 1 91 ? 8.319 12.342 -26.826 1.00 48.56 91 GLN A CA 1
ATOM 739 C C . GLN A 1 91 ? 7.239 11.320 -26.376 1.00 48.56 91 GLN A C 1
ATOM 741 O O . GLN A 1 91 ? 6.840 10.469 -27.163 1.00 48.56 91 GLN A O 1
ATOM 746 N N . PRO A 1 92 ? 6.669 11.421 -25.156 1.00 52.16 92 PRO A N 1
ATOM 747 C CA . PRO A 1 92 ? 7.340 11.447 -23.857 1.00 52.16 92 PRO A CA 1
ATOM 748 C C . PRO A 1 92 ? 6.729 10.409 -22.887 1.00 52.16 92 PRO A C 1
ATOM 750 O O . PRO A 1 92 ? 5.521 10.205 -22.879 1.00 52.16 92 PRO A O 1
ATOM 753 N N . SER A 1 93 ? 7.541 9.884 -21.957 1.00 48.59 93 SER A N 1
ATOM 754 C CA . SER A 1 93 ? 7.151 9.141 -20.734 1.00 48.59 93 SER A CA 1
ATOM 755 C C . SER A 1 93 ? 6.284 7.877 -20.924 1.00 48.59 93 SER A C 1
ATOM 757 O O . SER A 1 93 ? 5.259 7.922 -21.594 1.00 48.59 93 SER A O 1
ATOM 759 N N . PRO A 1 94 ? 6.602 6.741 -20.273 1.00 49.00 94 PRO A N 1
ATOM 760 C CA . PRO A 1 94 ? 5.693 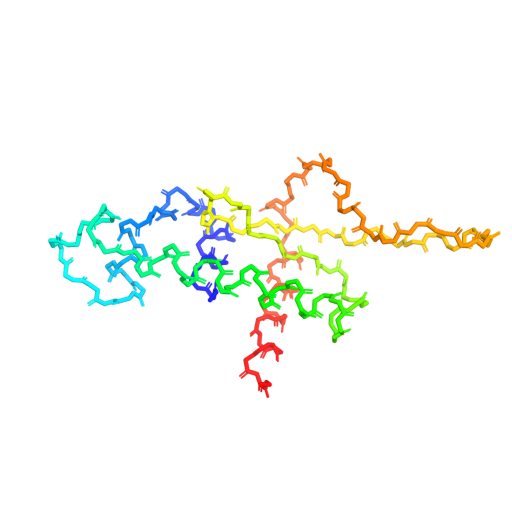5.606 -20.271 1.00 49.00 94 PRO A CA 1
ATOM 761 C C . PRO A 1 94 ? 4.459 5.984 -19.442 1.00 49.00 94 PRO A C 1
ATOM 763 O O . PRO A 1 94 ? 4.412 5.787 -18.229 1.00 49.00 94 PRO A O 1
ATOM 766 N N . GLN A 1 95 ? 3.449 6.570 -20.089 1.00 49.81 95 GLN A N 1
ATOM 767 C CA . GLN A 1 95 ? 2.091 6.511 -19.584 1.00 49.81 95 GLN A CA 1
ATOM 768 C C . GLN A 1 95 ? 1.733 5.032 -19.615 1.00 49.81 95 GLN A C 1
ATOM 770 O O . GLN A 1 95 ? 1.493 4.476 -20.685 1.00 49.81 95 GLN A O 1
ATOM 775 N N . LEU A 1 96 ? 1.806 4.394 -18.445 1.00 50.97 96 LEU A N 1
ATOM 776 C CA . LEU A 1 96 ? 1.388 3.021 -18.200 1.00 50.97 96 LEU A CA 1
ATOM 777 C C . LEU A 1 96 ? 0.020 2.828 -18.868 1.00 50.97 96 LEU A C 1
ATOM 779 O O . LEU A 1 96 ? -0.994 3.321 -18.364 1.00 50.97 96 LEU A O 1
ATOM 783 N N . ARG A 1 97 ? 0.014 2.226 -20.065 1.00 51.06 97 ARG A N 1
ATOM 784 C CA . ARG A 1 97 ? -1.203 2.040 -20.852 1.00 51.06 97 ARG A CA 1
ATOM 785 C C . ARG A 1 97 ? -2.157 1.211 -20.000 1.00 51.06 97 ARG A C 1
ATOM 787 O O . ARG A 1 97 ? -1.817 0.120 -19.552 1.00 51.06 97 ARG A O 1
ATOM 794 N N . ARG A 1 98 ? -3.327 1.785 -19.718 1.00 49.38 98 ARG A N 1
ATOM 795 C CA . ARG A 1 98 ? -4.356 1.264 -18.807 1.00 49.38 98 ARG A CA 1
ATOM 796 C C . ARG A 1 98 ? -5.165 0.122 -19.433 1.00 49.38 98 ARG A C 1
ATOM 798 O O . ARG A 1 98 ? -6.380 0.094 -19.295 1.00 49.38 98 ARG A O 1
ATOM 805 N N . ASP A 1 99 ? -4.506 -0.826 -20.084 1.00 45.28 99 ASP A N 1
ATOM 806 C CA . ASP A 1 99 ? -5.166 -2.043 -20.553 1.00 45.28 99 ASP A CA 1
ATOM 807 C C . ASP A 1 99 ? -4.909 -3.140 -19.517 1.00 45.28 99 ASP A C 1
ATOM 809 O O . ASP A 1 99 ? -3.965 -3.927 -19.588 1.00 45.28 99 ASP A O 1
ATOM 813 N N . TRP A 1 100 ? -5.722 -3.122 -18.458 1.00 51.56 100 TRP A N 1
ATOM 814 C CA . TRP A 1 100 ? -5.611 -4.016 -17.305 1.00 51.56 100 TRP A CA 1
ATOM 815 C C . TRP A 1 100 ? -6.050 -5.446 -17.651 1.00 51.56 100 TRP A C 1
ATOM 817 O O . TRP A 1 100 ? -7.139 -5.890 -17.292 1.00 51.56 100 TRP A O 1
ATOM 827 N N . LYS A 1 101 ? -5.179 -6.205 -18.325 1.00 46.94 101 LYS A N 1
ATOM 828 C CA . LYS A 1 101 ? -5.266 -7.671 -18.362 1.00 46.94 101 LYS A CA 1
ATOM 829 C C . LYS A 1 101 ? -4.521 -8.243 -17.156 1.00 46.94 101 LYS A C 1
ATOM 831 O O . LYS A 1 101 ? -3.296 -8.239 -17.101 1.00 46.94 101 LYS A O 1
ATOM 836 N N . ILE A 1 102 ? -5.291 -8.688 -16.169 1.00 51.16 102 ILE A N 1
ATOM 837 C CA . ILE A 1 102 ? -4.822 -9.297 -14.920 1.00 51.16 102 ILE A CA 1
ATOM 838 C C . ILE A 1 102 ? -4.267 -10.697 -15.237 1.00 51.16 102 ILE A C 1
ATOM 840 O O . ILE A 1 102 ? -5.010 -11.552 -15.713 1.00 51.16 102 ILE A O 1
ATOM 844 N N . ILE A 1 103 ? -2.977 -10.951 -14.981 1.00 57.59 103 ILE A N 1
ATOM 845 C CA . ILE A 1 103 ? -2.349 -12.270 -15.193 1.00 57.59 103 ILE A CA 1
ATOM 846 C C . ILE A 1 103 ? -1.989 -12.870 -13.828 1.00 57.59 103 ILE A C 1
ATOM 848 O O . ILE A 1 103 ? -0.859 -12.770 -13.363 1.00 57.59 103 ILE A O 1
ATOM 852 N N . THR A 1 104 ? -2.966 -13.479 -13.156 1.00 52.75 104 THR A N 1
ATOM 853 C CA . THR A 1 104 ? -2.820 -14.028 -11.792 1.00 52.75 104 THR A CA 1
ATOM 854 C C . THR A 1 104 ? -2.538 -15.537 -11.735 1.00 52.75 104 THR A C 1
ATOM 856 O O . THR A 1 104 ? -2.493 -16.094 -10.645 1.00 52.75 104 THR A O 1
ATOM 859 N N . ARG A 1 105 ? -2.332 -16.234 -12.867 1.00 51.84 105 ARG A N 1
ATOM 860 C CA . ARG A 1 105 ? -2.265 -17.719 -12.903 1.00 51.84 105 ARG A CA 1
ATOM 861 C C . ARG A 1 105 ? -1.088 -18.344 -13.660 1.00 51.84 105 ARG A C 1
ATOM 863 O O . ARG A 1 105 ? -1.174 -19.492 -14.079 1.00 51.84 105 ARG A O 1
ATOM 870 N N . ASP A 1 106 ? 0.022 -17.629 -13.812 1.00 54.56 106 ASP A N 1
ATOM 871 C CA . ASP A 1 106 ? 1.247 -18.179 -14.410 1.00 54.56 106 ASP A CA 1
ATOM 872 C C . ASP A 1 106 ? 2.264 -18.478 -13.290 1.00 54.56 106 ASP A C 1
ATOM 874 O O . ASP A 1 106 ? 2.805 -17.550 -12.693 1.00 54.56 106 ASP A O 1
ATOM 878 N N . TRP A 1 107 ? 2.568 -19.752 -12.998 1.00 50.62 107 TRP A N 1
ATOM 879 C CA . TRP A 1 107 ? 3.495 -20.144 -11.906 1.00 50.62 107 TRP A CA 1
ATOM 880 C C . TRP A 1 107 ? 4.894 -19.506 -12.038 1.00 50.62 107 TRP A C 1
ATOM 882 O O . TRP A 1 107 ? 5.596 -19.268 -11.057 1.00 50.62 107 TRP A O 1
ATOM 892 N N . LYS A 1 108 ? 5.284 -19.162 -13.270 1.00 48.28 108 LYS A N 1
ATOM 893 C CA . LYS A 1 108 ? 6.531 -18.453 -13.577 1.00 48.28 108 LYS A CA 1
ATOM 894 C C . LYS A 1 108 ? 6.545 -17.026 -13.005 1.00 48.28 108 LYS A C 1
ATOM 896 O O . LYS A 1 108 ? 7.610 -16.532 -12.652 1.00 48.28 108 LYS A O 1
ATOM 901 N N . ILE A 1 109 ? 5.384 -16.371 -12.883 1.00 56.72 109 ILE A N 1
ATOM 902 C CA . ILE A 1 109 ? 5.251 -15.027 -12.293 1.00 56.72 109 ILE A CA 1
ATOM 903 C C . ILE A 1 109 ? 5.515 -15.088 -10.789 1.00 56.72 109 ILE A C 1
ATOM 905 O O . ILE A 1 109 ? 6.235 -14.241 -10.276 1.00 56.72 109 ILE A O 1
ATOM 909 N N . THR A 1 110 ? 5.034 -16.126 -10.101 1.00 58.31 110 THR A N 1
ATOM 910 C CA . THR A 1 110 ? 5.311 -16.352 -8.675 1.00 58.31 110 THR A CA 1
ATOM 911 C C . THR A 1 110 ? 6.808 -16.373 -8.375 1.00 58.31 110 THR A C 1
ATOM 913 O O . THR A 1 110 ? 7.264 -15.682 -7.466 1.00 58.31 110 THR A O 1
ATOM 916 N N . VAL A 1 111 ? 7.585 -17.114 -9.171 1.00 61.78 111 VAL A N 1
ATOM 917 C CA . VAL A 1 111 ? 9.042 -17.233 -8.997 1.00 61.78 111 VAL A CA 1
ATOM 918 C C . VAL A 1 111 ? 9.750 -15.900 -9.265 1.00 61.78 111 VAL A C 1
ATOM 920 O O . VAL A 1 111 ? 10.612 -15.495 -8.489 1.00 61.78 111 VAL A O 1
ATOM 923 N N . MET A 1 112 ? 9.361 -15.181 -10.323 1.00 57.50 112 MET A N 1
ATOM 924 C CA . MET A 1 112 ? 9.972 -13.889 -10.664 1.00 57.50 112 MET A CA 1
ATOM 925 C C . MET A 1 112 ? 9.641 -12.790 -9.648 1.00 57.50 112 MET A C 1
ATOM 927 O O . MET A 1 112 ? 10.513 -12.008 -9.285 1.00 57.50 112 MET A O 1
ATOM 931 N N . VAL A 1 113 ? 8.407 -12.752 -9.144 1.00 63.09 113 VAL A N 1
ATOM 932 C CA . VAL A 1 113 ? 7.985 -11.794 -8.115 1.00 63.09 113 VAL A CA 1
ATOM 933 C C . VAL A 1 113 ? 8.687 -12.073 -6.784 1.00 63.09 113 VAL A C 1
ATOM 935 O O . VAL A 1 113 ? 9.125 -11.136 -6.118 1.00 63.09 113 VAL A O 1
ATOM 938 N N . ALA A 1 114 ? 8.850 -13.345 -6.406 1.00 66.00 114 ALA A N 1
ATOM 939 C CA . ALA A 1 114 ? 9.619 -13.721 -5.223 1.00 66.00 114 ALA A CA 1
ATOM 940 C C . ALA A 1 114 ? 11.094 -13.288 -5.336 1.00 66.00 114 ALA A C 1
ATOM 942 O O . ALA A 1 114 ? 11.636 -12.738 -4.380 1.00 66.00 114 ALA A O 1
ATOM 943 N N . ALA A 1 115 ? 11.720 -13.461 -6.506 1.00 60.75 115 ALA A N 1
ATOM 944 C CA . ALA A 1 115 ? 13.088 -13.005 -6.762 1.00 60.75 115 ALA A CA 1
ATOM 945 C C . ALA A 1 115 ? 13.227 -11.472 -6.676 1.00 60.75 115 ALA A C 1
ATOM 947 O O . ALA A 1 115 ? 14.160 -10.976 -6.046 1.00 60.75 115 ALA A O 1
ATOM 948 N N . LEU A 1 116 ? 12.265 -10.722 -7.225 1.00 64.88 116 LEU A N 1
ATOM 949 C CA . LEU A 1 116 ? 12.248 -9.254 -7.175 1.00 64.88 116 LEU A CA 1
ATOM 950 C C . LEU A 1 116 ? 12.089 -8.728 -5.736 1.00 64.88 116 LEU A C 1
ATOM 952 O O . LEU A 1 116 ? 12.764 -7.786 -5.329 1.00 64.88 116 LEU A O 1
ATOM 956 N N . LEU A 1 117 ? 11.252 -9.388 -4.925 1.00 66.06 117 LEU A N 1
ATOM 957 C CA . LEU A 1 117 ? 11.087 -9.067 -3.504 1.00 66.06 117 LEU A CA 1
ATOM 958 C C . LEU A 1 117 ? 12.338 -9.354 -2.664 1.00 66.06 117 LEU A C 1
ATOM 960 O O . LEU A 1 117 ? 12.550 -8.679 -1.659 1.00 66.06 117 LEU A O 1
ATOM 964 N N . ILE A 1 118 ? 13.141 -10.355 -3.035 1.00 65.25 118 ILE A N 1
ATOM 965 C CA . ILE A 1 118 ? 14.424 -10.642 -2.377 1.00 65.25 118 ILE A CA 1
ATOM 966 C C . ILE A 1 118 ? 15.450 -9.565 -2.747 1.00 65.25 118 ILE A C 1
ATOM 968 O O . ILE A 1 118 ? 16.115 -9.038 -1.858 1.00 65.25 118 ILE A O 1
ATOM 972 N N . ALA A 1 119 ? 15.526 -9.187 -4.027 1.00 54.78 119 ALA A N 1
ATOM 973 C CA . ALA A 1 119 ? 16.429 -8.142 -4.506 1.00 54.78 119 ALA A CA 1
ATOM 974 C C . ALA A 1 119 ? 16.134 -6.770 -3.867 1.00 54.78 119 ALA A C 1
ATOM 976 O O . ALA A 1 119 ? 17.052 -6.107 -3.396 1.00 54.78 119 ALA A O 1
ATOM 977 N N . MET A 1 120 ? 14.857 -6.387 -3.743 1.00 62.47 120 MET A N 1
ATOM 978 C CA . MET A 1 120 ? 14.435 -5.137 -3.086 1.00 62.47 120 MET A CA 1
ATOM 979 C C . MET A 1 120 ? 14.644 -5.106 -1.558 1.00 62.47 120 MET A C 1
ATOM 981 O O . MET A 1 120 ? 14.441 -4.061 -0.949 1.00 62.47 120 MET A O 1
ATOM 985 N N . ASN A 1 121 ? 14.969 -6.235 -0.916 1.00 49.12 121 ASN A N 1
ATOM 986 C CA . ASN A 1 121 ? 15.199 -6.326 0.535 1.00 49.12 121 ASN A CA 1
ATOM 987 C C . ASN A 1 121 ? 16.700 -6.395 0.889 1.00 49.12 121 ASN A C 1
ATOM 989 O O . ASN A 1 121 ? 17.041 -6.504 2.065 1.00 49.12 121 ASN A O 1
ATOM 993 N N . LEU A 1 122 ? 17.581 -6.395 -0.118 1.00 42.69 122 LEU A N 1
ATOM 994 C CA . LEU A 1 122 ? 19.043 -6.388 0.019 1.00 42.69 122 LEU A CA 1
ATOM 995 C C . LEU A 1 122 ? 19.671 -5.010 -0.285 1.00 42.69 122 LEU A C 1
ATOM 997 O O . LEU A 1 122 ? 20.881 -4.860 -0.124 1.00 42.69 122 LEU A O 1
ATOM 1001 N N . LEU A 1 123 ? 18.853 -4.034 -0.691 1.00 45.66 123 LEU A N 1
ATOM 1002 C CA . LEU A 1 123 ? 19.163 -2.607 -0.861 1.00 45.66 123 LEU A CA 1
ATOM 1003 C C . LEU A 1 123 ? 18.505 -1.796 0.262 1.00 45.66 123 LEU A C 1
ATOM 1005 O O . LEU A 1 123 ? 19.152 -0.843 0.747 1.00 45.66 123 LEU A O 1
#

pLDDT: mean 74.81, std 16.5, range [41.03, 94.5]